Protein AF-A0AAW6BFJ9-F1 (afdb_monomer_lite)

pLDDT: mean 73.15, std 23.12, range [29.61, 97.75]

Secondary structure (DSSP, 8-state):
-HHHHHHHHHHHHHHHHHHHHHHHHHHHHHHHHHHHHHHHTT-------------------------------------------------HHHHHHHHHHHHHHHHHHHHH-HHHHHHHHHHHHHHHHHHHHHHHHTTSS-HHHHHHHHHHHHHHHHHHHHHHHHHHHHHHHHHHTT-

Foldseek 3Di:
DVVVVVVVVVVVVVVVVVVVVVVCVVVVVVVVVVVVVVVVVVPDDDDDDDDDDDDDDDDDDDDDDDDDDDDDDDDDDDPDPPPPPPPVPPPVPVLVVLLVVLVVLLVLVCVQDVPVSVVLVVQLVVLVVVVVVCVVCVVVDDPVVCVVVVVVSSCSSVVSSVVSVVSSVVSVVVVVVVD

Sequence (179 aa):
MNNVFVLKRICVMLQVRKITRHYIVSYGCYFYLLLAAAFLLTGCAQELTPKRVPTSNKIKVSSTAKTLVHSSLPHESGNGDCRFAGTMQPSTDSNSGKLAQCTRELEALKQFNGAKYTRYKAEFDRIARTGSQYLAVANGISEDINDLVRPKYQYALTSLCYRIKNDLSLALINQVDAQ

Structure (mmCIF, N/CA/C/O backbone):
data_AF-A0AAW6BFJ9-F1
#
_entry.id   AF-A0AAW6BFJ9-F1
#
loop_
_atom_site.group_PDB
_atom_site.id
_atom_site.type_symbol
_atom_site.label_atom_id
_atom_site.label_alt_id
_atom_site.label_comp_id
_atom_site.label_asym_id
_atom_site.label_entity_id
_atom_site.label_seq_id
_atom_site.pdbx_PDB_ins_code
_atom_site.Cartn_x
_atom_site.Cartn_y
_atom_site.Cartn_z
_atom_site.occupancy
_atom_site.B_iso_or_equiv
_atom_site.auth_seq_id
_atom_site.auth_comp_id
_atom_site.auth_asym_id
_atom_site.auth_atom_id
_atom_site.pdbx_PDB_model_num
ATOM 1 N N . MET A 1 1 ? -32.995 3.733 29.422 1.00 57.88 1 MET A N 1
ATOM 2 C CA . MET A 1 1 ? -32.042 4.092 28.341 1.00 57.88 1 MET A CA 1
ATOM 3 C C . MET A 1 1 ? -31.673 2.928 27.402 1.00 57.88 1 MET A C 1
ATOM 5 O O . MET A 1 1 ? -31.061 3.178 26.373 1.00 57.88 1 MET A O 1
ATOM 9 N N . ASN A 1 2 ? -32.111 1.685 27.653 1.00 60.03 2 ASN A N 1
ATOM 10 C CA . ASN A 1 2 ? -31.656 0.511 26.882 1.00 60.03 2 ASN A CA 1
ATOM 11 C C . ASN A 1 2 ? -32.377 0.314 25.529 1.00 60.03 2 ASN A C 1
ATOM 13 O O . ASN A 1 2 ? -31.786 -0.195 24.581 1.00 60.03 2 ASN A O 1
ATOM 17 N N . ASN A 1 3 ? -33.621 0.788 25.395 1.00 65.62 3 ASN A N 1
ATOM 18 C CA . ASN A 1 3 ? -34.428 0.585 24.181 1.00 65.62 3 ASN A CA 1
ATOM 19 C C . ASN A 1 3 ? -33.918 1.376 22.962 1.00 65.62 3 ASN A C 1
ATOM 21 O O . ASN A 1 3 ? -34.011 0.905 21.831 1.00 65.62 3 ASN A O 1
ATOM 25 N N . VAL A 1 4 ? -33.310 2.546 23.184 1.00 71.44 4 VAL A N 1
ATOM 26 C CA . VAL A 1 4 ? -32.769 3.396 22.106 1.00 71.44 4 VAL A CA 1
ATOM 27 C C . VAL A 1 4 ? -31.528 2.761 21.468 1.00 71.44 4 VAL A C 1
ATOM 29 O O . VAL A 1 4 ? -31.340 2.830 20.253 1.00 71.44 4 VAL A O 1
ATOM 32 N N . PHE A 1 5 ? -30.702 2.078 22.265 1.00 66.75 5 PHE A N 1
ATOM 33 C CA . PHE A 1 5 ? -29.496 1.407 21.778 1.00 66.75 5 PHE A CA 1
ATOM 34 C C . PHE A 1 5 ? -29.827 0.164 20.937 1.00 66.75 5 PHE A C 1
ATOM 36 O O . PHE A 1 5 ? -29.226 -0.062 19.884 1.00 66.75 5 PHE A O 1
ATOM 43 N N . VAL A 1 6 ? -30.839 -0.600 21.360 1.00 73.06 6 VAL A N 1
ATOM 44 C CA . VAL A 1 6 ? -31.336 -1.777 20.632 1.00 73.06 6 VAL A CA 1
ATOM 45 C C . VAL A 1 6 ? -31.940 -1.368 19.286 1.00 73.06 6 VAL A C 1
ATOM 47 O O . VAL A 1 6 ? -31.601 -1.957 18.258 1.00 73.06 6 VAL A O 1
ATOM 50 N N . LEU A 1 7 ? -32.738 -0.296 19.253 1.00 73.25 7 LEU A N 1
ATOM 51 C CA . LEU A 1 7 ? -33.356 0.201 18.020 1.00 73.25 7 LEU A CA 1
ATOM 52 C C . LEU A 1 7 ? -32.312 0.686 16.999 1.00 73.25 7 LEU A C 1
ATOM 54 O O . LEU A 1 7 ? -32.420 0.405 15.804 1.00 73.25 7 LEU A O 1
ATOM 58 N N . LYS A 1 8 ? -31.246 1.345 17.472 1.00 76.81 8 LYS A N 1
ATOM 59 C CA . LYS A 1 8 ? -30.143 1.807 16.618 1.00 76.81 8 LYS A CA 1
ATOM 60 C C . LYS A 1 8 ? -29.366 0.634 16.011 1.00 76.81 8 LYS A C 1
ATOM 62 O O . LYS A 1 8 ? -29.057 0.668 14.822 1.00 76.81 8 LYS A O 1
ATOM 67 N N . ARG A 1 9 ? -29.119 -0.438 16.777 1.00 77.94 9 ARG A N 1
ATOM 68 C CA . ARG A 1 9 ? -28.470 -1.662 16.265 1.00 77.94 9 ARG A CA 1
ATOM 69 C C . ARG A 1 9 ? -29.321 -2.402 15.231 1.00 77.94 9 ARG A C 1
ATOM 71 O O . ARG A 1 9 ? -28.784 -2.834 14.212 1.00 77.94 9 ARG A O 1
ATOM 78 N N . ILE A 1 10 ? -30.632 -2.502 15.448 1.00 81.44 10 ILE A N 1
ATOM 79 C CA . ILE A 1 10 ? -31.558 -3.130 14.489 1.00 81.44 10 ILE A CA 1
ATOM 80 C C . ILE A 1 10 ? -31.599 -2.334 13.177 1.00 81.44 10 ILE A C 1
ATOM 82 O O . ILE A 1 10 ? -31.529 -2.922 12.097 1.00 81.44 10 ILE A O 1
ATOM 86 N N . CYS A 1 11 ? -31.630 -1.001 13.254 1.00 76.50 11 CYS A N 1
ATOM 87 C CA . CYS A 1 11 ? -31.620 -0.133 12.076 1.00 76.50 11 CYS A CA 1
ATOM 88 C C . CYS A 1 11 ? -30.344 -0.315 11.233 1.00 76.50 11 CYS A C 1
ATOM 90 O O . CYS A 1 11 ? -30.426 -0.489 10.017 1.00 76.50 11 CYS A O 1
ATOM 92 N N . VAL A 1 12 ? -29.170 -0.375 11.871 1.00 82.56 12 VAL A N 1
ATOM 93 C CA . VAL A 1 12 ? -27.892 -0.610 11.175 1.00 82.56 12 VAL A CA 1
ATOM 94 C C . VAL A 1 12 ? -27.878 -1.978 10.483 1.00 82.56 12 VAL A C 1
ATOM 96 O O . VAL A 1 12 ? -27.507 -2.066 9.314 1.00 82.56 12 VAL A O 1
ATOM 99 N N . MET A 1 13 ? -28.355 -3.035 11.145 1.00 72.75 13 MET A N 1
ATOM 100 C CA . MET A 1 13 ? -28.423 -4.381 10.555 1.00 72.75 13 MET A CA 1
ATOM 101 C C . MET A 1 13 ? -29.384 -4.462 9.357 1.00 72.75 13 MET A C 1
ATOM 103 O O . MET A 1 13 ? -29.100 -5.158 8.379 1.00 72.75 13 MET A O 1
ATOM 107 N N . LEU A 1 14 ? -30.502 -3.730 9.395 1.00 72.56 14 LEU A N 1
ATOM 108 C CA . LEU A 1 14 ? -31.449 -3.651 8.279 1.00 72.56 14 LEU A CA 1
ATOM 109 C C . LEU A 1 14 ? -30.870 -2.888 7.081 1.00 72.56 14 LEU A C 1
ATOM 111 O O . LEU A 1 14 ? -31.075 -3.305 5.938 1.00 72.56 14 LEU A O 1
ATOM 115 N N . GLN A 1 15 ? -30.111 -1.817 7.327 1.00 69.94 15 GLN A N 1
ATOM 116 C CA . GLN A 1 15 ? -29.443 -1.066 6.261 1.00 69.94 15 GLN A CA 1
ATOM 117 C C . GLN A 1 15 ? -28.334 -1.886 5.598 1.00 69.94 15 GLN A C 1
ATOM 119 O O . GLN A 1 15 ? -28.267 -1.946 4.370 1.00 69.94 15 GLN A O 1
ATOM 124 N N . VAL A 1 16 ? -27.527 -2.606 6.385 1.00 73.62 16 VAL A N 1
ATOM 125 C CA . VAL A 1 16 ? -26.481 -3.493 5.854 1.00 73.62 16 VAL A CA 1
ATOM 126 C C . VAL A 1 16 ? -27.095 -4.596 4.988 1.00 73.62 16 VAL A C 1
ATOM 128 O O . VAL A 1 16 ? -26.649 -4.793 3.862 1.00 73.62 16 VAL A O 1
ATOM 131 N N . ARG A 1 17 ? -28.185 -5.247 5.426 1.00 71.38 17 ARG A N 1
ATOM 132 C CA . ARG A 1 17 ? -28.865 -6.282 4.619 1.00 71.38 17 ARG A CA 1
ATOM 133 C C . ARG A 1 17 ? -29.418 -5.749 3.294 1.00 71.38 17 ARG A C 1
ATOM 135 O O . ARG A 1 17 ? -29.333 -6.455 2.290 1.00 71.38 17 ARG A O 1
ATOM 142 N N . LYS A 1 18 ? -29.962 -4.524 3.260 1.00 74.44 18 LYS A N 1
ATOM 143 C CA . LYS A 1 18 ? -30.415 -3.895 2.005 1.00 74.44 18 LYS A CA 1
ATOM 144 C C . LYS A 1 18 ? -29.244 -3.622 1.059 1.00 74.44 18 LYS A C 1
ATOM 146 O O . LYS A 1 18 ? -29.318 -3.997 -0.109 1.00 74.44 18 LYS A O 1
ATOM 151 N N . ILE A 1 19 ? -28.154 -3.042 1.562 1.00 74.88 19 ILE A N 1
ATOM 152 C CA . ILE A 1 19 ? -26.971 -2.706 0.755 1.00 74.88 19 ILE A CA 1
ATOM 153 C C . ILE A 1 19 ? -26.308 -3.974 0.203 1.00 74.88 19 ILE A C 1
ATOM 155 O O . ILE A 1 19 ? -26.035 -4.048 -0.993 1.00 74.88 19 ILE A O 1
ATOM 159 N N . THR A 1 20 ? -26.131 -5.010 1.028 1.00 74.31 20 THR A N 1
ATOM 160 C CA . THR A 1 20 ? -25.550 -6.290 0.598 1.00 74.31 20 THR A CA 1
ATOM 161 C C . THR A 1 20 ? -26.392 -6.962 -0.488 1.00 74.31 20 THR A C 1
ATOM 163 O O . THR A 1 20 ? -25.834 -7.494 -1.444 1.00 74.31 20 THR A O 1
ATOM 166 N N . ARG A 1 21 ? -27.730 -6.892 -0.407 1.00 74.44 21 ARG A N 1
ATOM 167 C CA . ARG A 1 21 ? -28.619 -7.467 -1.431 1.00 74.44 21 ARG A CA 1
ATOM 168 C C . ARG A 1 21 ? -28.498 -6.743 -2.777 1.00 74.44 21 ARG A C 1
ATOM 170 O O . ARG A 1 21 ? -28.419 -7.407 -3.805 1.00 74.44 21 ARG A O 1
ATOM 177 N N . HIS A 1 22 ? -28.436 -5.411 -2.779 1.00 76.44 22 HIS A N 1
ATOM 178 C CA . HIS A 1 22 ? -28.244 -4.632 -4.010 1.00 76.44 22 HIS A CA 1
ATOM 179 C C . HIS A 1 22 ? -26.854 -4.834 -4.623 1.00 76.44 22 HIS A C 1
ATOM 181 O O . HIS A 1 22 ? -26.730 -4.955 -5.841 1.00 76.44 22 HIS A O 1
ATOM 187 N N . TYR A 1 23 ? -25.819 -4.921 -3.786 1.00 76.50 23 TYR A N 1
ATOM 188 C CA . TYR A 1 23 ? -24.451 -5.168 -4.233 1.00 76.50 23 TYR A CA 1
ATOM 189 C C . TYR A 1 23 ? -24.331 -6.565 -4.865 1.00 76.50 23 TYR A C 1
ATOM 191 O O . TYR A 1 23 ? -23.857 -6.694 -5.983 1.00 76.50 23 TYR A O 1
ATOM 199 N N . ILE A 1 24 ? -24.872 -7.618 -4.250 1.00 78.19 24 ILE A N 1
ATOM 200 C CA . ILE A 1 24 ? -24.810 -8.976 -4.824 1.00 78.19 24 ILE A CA 1
ATOM 201 C C . ILE A 1 24 ? -25.505 -9.066 -6.193 1.00 78.19 24 ILE A C 1
ATOM 203 O O . ILE A 1 24 ? -24.947 -9.654 -7.116 1.00 78.19 24 ILE A O 1
ATOM 207 N N . VAL A 1 25 ? -26.688 -8.461 -6.356 1.00 79.56 25 VAL A N 1
ATOM 208 C CA . VAL A 1 25 ? -27.422 -8.494 -7.637 1.00 79.56 25 VAL A CA 1
ATOM 209 C C . VAL A 1 25 ? -26.678 -7.719 -8.725 1.00 79.56 25 VAL A C 1
ATOM 211 O O . VAL A 1 25 ? -26.542 -8.210 -9.844 1.00 79.56 25 VAL A O 1
ATOM 214 N N . SER A 1 26 ? -26.155 -6.535 -8.393 1.00 80.38 26 SER A N 1
ATOM 215 C CA . SER A 1 26 ? -25.410 -5.707 -9.344 1.00 80.38 26 SER A CA 1
ATOM 216 C C . SER A 1 26 ? -24.122 -6.403 -9.798 1.00 80.38 26 SER A C 1
ATOM 218 O O . SER A 1 26 ? -23.909 -6.606 -10.992 1.00 80.38 26 SER A O 1
ATOM 220 N N . TYR A 1 27 ? -23.303 -6.875 -8.853 1.00 83.12 27 TYR A N 1
ATOM 221 C CA . TYR A 1 27 ? -22.027 -7.530 -9.155 1.00 83.12 27 TYR A CA 1
ATOM 222 C C . TYR A 1 27 ? -22.211 -8.896 -9.825 1.00 83.12 27 TYR A C 1
ATOM 224 O O . TYR A 1 27 ? -21.415 -9.254 -10.691 1.00 83.12 27 TYR A O 1
ATOM 232 N N . GLY A 1 28 ? -23.279 -9.629 -9.493 1.00 82.25 28 GLY A N 1
ATOM 233 C CA . GLY A 1 28 ? -23.648 -10.862 -10.187 1.00 82.25 28 GLY A CA 1
ATOM 234 C C . GLY A 1 28 ? -23.983 -10.618 -11.659 1.00 82.25 28 GLY A C 1
ATOM 235 O O . GLY A 1 28 ? -23.495 -11.340 -12.523 1.00 82.25 28 GLY A O 1
ATOM 236 N N . CYS A 1 29 ? -24.742 -9.561 -11.964 1.00 83.81 29 CYS A N 1
ATOM 237 C CA . CYS A 1 29 ? -25.082 -9.200 -13.342 1.00 83.81 29 CYS A CA 1
ATOM 238 C C . CYS A 1 29 ? -23.837 -8.797 -14.156 1.00 83.81 29 CYS A C 1
ATOM 240 O O . CYS A 1 29 ? -23.640 -9.285 -15.269 1.00 83.81 29 CYS A O 1
ATOM 242 N N . TYR A 1 30 ? -22.940 -7.987 -13.576 1.00 86.50 30 TYR A N 1
ATOM 243 C CA . TYR A 1 30 ? -21.664 -7.634 -14.213 1.00 86.50 30 TYR A CA 1
ATOM 244 C C . TYR A 1 30 ? -20.761 -8.850 -14.452 1.00 86.50 30 TYR A C 1
ATOM 246 O O . TYR A 1 30 ? -20.139 -8.948 -15.509 1.00 86.50 30 TYR A O 1
ATOM 254 N N . PHE A 1 31 ? -20.703 -9.788 -13.503 1.00 86.69 31 PHE A N 1
ATOM 255 C CA . PHE A 1 31 ? -19.920 -11.016 -13.645 1.00 86.69 31 PHE A CA 1
ATOM 256 C C . PHE A 1 31 ? -20.442 -11.897 -14.788 1.00 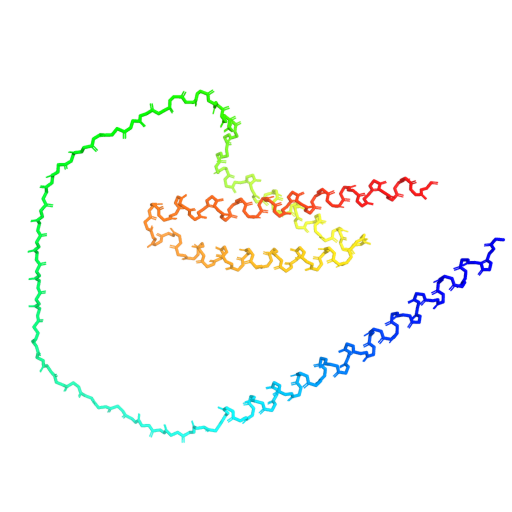86.69 31 PHE A C 1
ATOM 258 O O . PHE A 1 31 ? -19.651 -12.364 -15.605 1.00 86.69 31 PHE A O 1
ATOM 265 N N . TYR A 1 32 ? -21.765 -12.063 -14.903 1.00 84.81 32 TYR A N 1
ATOM 266 C CA . TYR A 1 32 ? -22.383 -12.793 -16.015 1.00 84.81 32 TYR A CA 1
ATOM 267 C C . TYR A 1 32 ? -22.160 -12.112 -17.372 1.00 84.81 32 TYR A C 1
ATOM 269 O O . TYR A 1 32 ? -21.861 -12.799 -18.348 1.00 84.81 32 TYR A O 1
ATOM 277 N N . LEU A 1 33 ? -22.243 -10.779 -17.443 1.00 83.31 33 LEU A N 1
ATOM 278 C CA . LEU A 1 33 ? -21.945 -10.031 -18.671 1.00 83.31 33 LEU A CA 1
ATOM 279 C C . LEU A 1 33 ? -20.475 -10.165 -19.095 1.00 83.31 33 LEU A C 1
ATOM 281 O O . LEU A 1 33 ? -20.199 -10.335 -20.282 1.00 83.31 33 LEU A O 1
ATOM 285 N N . LEU A 1 34 ? -19.535 -10.144 -18.144 1.00 83.12 34 LEU A N 1
ATOM 286 C CA . LEU A 1 34 ? -18.113 -10.376 -18.423 1.00 83.12 34 LEU A CA 1
ATOM 287 C C . LEU A 1 34 ? -17.843 -11.804 -18.911 1.00 83.12 34 LEU A C 1
ATOM 289 O O . LEU A 1 34 ? -17.084 -11.988 -19.861 1.00 83.12 34 LEU A O 1
ATOM 293 N N . LEU A 1 35 ? -18.487 -12.805 -18.305 1.00 83.25 35 LEU A N 1
ATOM 294 C CA . LEU A 1 35 ? -18.406 -14.198 -18.752 1.00 83.25 35 LEU A CA 1
ATOM 295 C C . LEU A 1 35 ? -18.947 -14.364 -20.175 1.00 83.25 35 LEU A C 1
ATOM 297 O O . LEU A 1 35 ? -18.279 -14.964 -21.012 1.00 83.25 35 LEU A O 1
ATOM 301 N N . ALA A 1 36 ? -20.111 -13.785 -20.480 1.00 82.94 36 ALA A N 1
ATOM 302 C CA . ALA A 1 36 ? -20.695 -13.835 -21.819 1.00 82.94 36 ALA A CA 1
ATOM 303 C C . ALA A 1 36 ? -19.792 -13.168 -22.874 1.00 82.94 36 ALA A C 1
ATOM 305 O O . ALA A 1 36 ? -19.591 -13.723 -23.952 1.00 82.94 36 ALA A O 1
ATOM 306 N N . ALA A 1 37 ? -19.187 -12.019 -22.554 1.00 79.88 37 ALA A N 1
ATOM 307 C CA . ALA A 1 37 ? -18.235 -11.351 -23.441 1.00 79.88 37 ALA A CA 1
ATOM 308 C C . ALA A 1 37 ? -16.967 -12.191 -23.688 1.00 79.88 37 ALA A C 1
ATOM 310 O O . ALA A 1 37 ? -16.464 -12.228 -24.810 1.00 79.88 37 ALA A O 1
ATOM 311 N N . ALA A 1 38 ? -16.472 -12.908 -22.674 1.00 77.12 38 ALA A N 1
ATOM 312 C CA . ALA A 1 38 ? -15.316 -13.794 -22.816 1.00 77.12 38 ALA A CA 1
ATOM 313 C C . ALA A 1 38 ? -15.599 -14.997 -23.737 1.00 77.12 38 ALA A C 1
ATOM 315 O O . ALA A 1 38 ? -14.738 -15.373 -24.535 1.00 77.12 38 ALA A O 1
ATOM 316 N N . PHE A 1 39 ? -16.814 -15.558 -23.681 1.00 73.75 39 PHE A N 1
ATOM 317 C CA . PHE A 1 39 ? -17.241 -16.630 -24.590 1.00 73.75 39 PHE A CA 1
ATOM 318 C C . PHE A 1 39 ? -17.398 -16.161 -26.044 1.00 73.75 39 PHE A C 1
ATOM 320 O O . PHE A 1 39 ? -17.151 -16.937 -26.963 1.00 73.75 39 PHE A O 1
ATOM 327 N N . LEU A 1 40 ? -17.746 -14.892 -26.281 1.00 67.50 40 LEU A N 1
ATOM 328 C CA . LEU A 1 40 ? -17.831 -14.336 -27.639 1.00 67.50 40 LEU A CA 1
ATO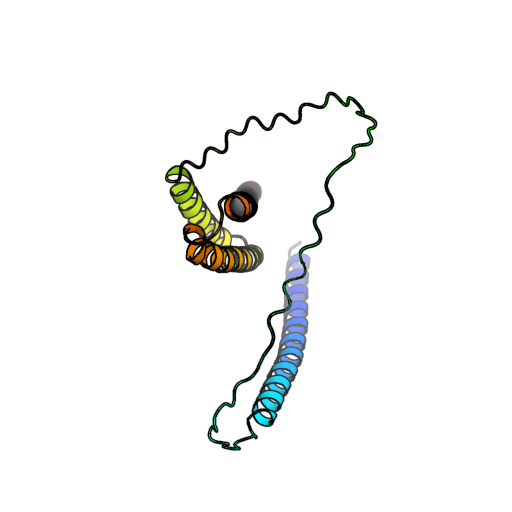M 329 C C . LEU A 1 40 ? -16.453 -14.070 -28.271 1.00 67.50 40 LEU A C 1
ATOM 331 O O . LEU A 1 40 ? -16.334 -14.074 -29.493 1.00 67.50 40 LEU A O 1
ATOM 335 N N . LEU A 1 41 ? -15.405 -13.875 -27.464 1.00 62.41 41 LEU A N 1
ATOM 336 C CA . LEU A 1 41 ? -14.042 -13.607 -27.947 1.00 62.41 41 LEU A CA 1
ATOM 337 C C . LEU A 1 41 ? -13.223 -14.873 -28.252 1.00 62.41 41 LEU A C 1
ATOM 339 O O . LEU A 1 41 ? -12.131 -14.767 -28.802 1.00 62.41 41 LEU A O 1
ATOM 343 N N . THR A 1 42 ? -13.725 -16.070 -27.930 1.00 60.59 42 THR A N 1
ATOM 344 C CA . THR A 1 42 ? -13.012 -17.342 -28.171 1.00 60.59 42 THR A CA 1
ATOM 345 C C . THR A 1 42 ? -13.263 -17.953 -29.558 1.00 60.59 42 THR A C 1
ATOM 347 O O . THR A 1 42 ? -12.785 -19.048 -29.844 1.00 60.59 42 THR A O 1
ATOM 350 N N . GLY A 1 43 ? -13.954 -17.245 -30.456 1.00 58.22 43 GLY A N 1
ATOM 351 C CA . GLY A 1 43 ? -14.212 -17.686 -31.828 1.00 58.22 43 GLY A CA 1
ATOM 352 C C . GLY A 1 43 ? -13.413 -16.921 -32.883 1.00 58.22 43 GLY A C 1
ATOM 353 O O . GLY A 1 43 ? -13.973 -16.037 -33.513 1.00 58.22 43 GLY A O 1
ATOM 354 N N . CYS A 1 44 ? -12.144 -17.291 -33.097 1.00 48.47 44 CYS A N 1
ATOM 355 C CA . CYS A 1 44 ? -11.397 -17.114 -34.354 1.00 48.47 44 CYS A CA 1
ATOM 356 C C . CYS A 1 44 ? -10.197 -18.082 -34.362 1.00 48.47 44 CYS A C 1
ATOM 358 O O . CYS A 1 44 ? -9.099 -17.735 -33.933 1.00 48.47 44 CYS A O 1
ATOM 360 N N . ALA A 1 45 ? -10.409 -19.308 -34.844 1.00 50.28 45 ALA A N 1
ATOM 361 C CA . ALA A 1 45 ? -9.333 -20.172 -35.315 1.00 50.28 45 ALA A CA 1
ATOM 362 C C . ALA A 1 45 ? -9.193 -19.951 -36.827 1.00 50.28 45 ALA A C 1
ATOM 364 O O . ALA A 1 45 ? -10.033 -20.410 -37.599 1.00 50.28 45 ALA A O 1
ATOM 365 N N . GLN A 1 46 ? -8.156 -19.230 -37.255 1.00 55.28 46 GLN A N 1
ATOM 366 C CA . GLN A 1 46 ? -7.699 -19.288 -38.641 1.00 55.28 46 GLN A CA 1
ATOM 367 C C . GLN A 1 46 ? -6.174 -19.232 -38.693 1.00 55.28 46 GLN A C 1
ATOM 369 O O . GLN A 1 46 ? -5.526 -18.251 -38.336 1.00 55.28 46 GLN A O 1
ATOM 374 N N . GLU A 1 47 ? -5.643 -20.379 -39.087 1.00 46.97 47 GLU A N 1
ATOM 375 C CA . GLU A 1 47 ? -4.250 -20.737 -39.266 1.00 46.97 47 GLU A CA 1
ATOM 376 C C . GLU A 1 47 ? -3.733 -20.153 -40.585 1.00 46.97 47 GLU A C 1
ATOM 378 O O . GLU A 1 47 ? -4.263 -20.469 -41.648 1.00 46.97 47 GLU A O 1
ATOM 383 N N . LEU A 1 48 ? -2.701 -19.305 -40.534 1.00 46.94 48 LEU A N 1
ATOM 384 C CA . LEU A 1 48 ? -1.953 -18.860 -41.714 1.00 46.94 48 LEU A CA 1
ATOM 385 C C . LEU A 1 48 ? -0.4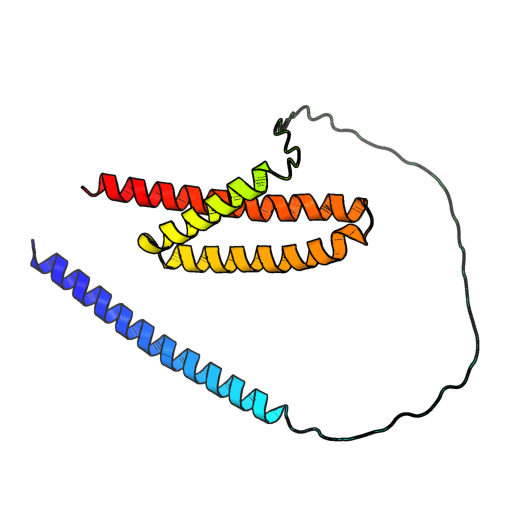49 -18.881 -41.404 1.00 46.94 48 LEU A C 1
ATOM 387 O O . LEU A 1 48 ? 0.090 -18.066 -40.659 1.00 46.94 48 LEU A O 1
ATOM 391 N N . THR A 1 49 ? 0.201 -19.882 -41.990 1.00 43.66 49 THR A N 1
ATOM 392 C CA . THR A 1 49 ? 1.638 -20.188 -41.996 1.00 43.66 49 THR A CA 1
ATOM 393 C C . THR A 1 49 ? 2.512 -19.117 -42.689 1.00 43.66 49 THR A C 1
ATOM 395 O O . THR A 1 49 ? 1.998 -18.311 -43.467 1.00 43.66 49 THR A O 1
ATOM 398 N N . PRO A 1 50 ? 3.847 -19.121 -42.475 1.00 47.62 50 PRO A N 1
ATOM 399 C CA . PRO A 1 50 ? 4.753 -18.006 -42.771 1.00 47.62 50 PRO A CA 1
ATOM 400 C C . PRO A 1 50 ? 5.346 -18.042 -44.193 1.00 47.62 50 PRO A C 1
ATOM 402 O O . PRO A 1 50 ? 5.656 -19.113 -44.717 1.00 47.62 50 PRO A O 1
ATOM 405 N N . LYS A 1 51 ? 5.619 -16.873 -44.805 1.00 34.47 51 LYS A N 1
ATOM 406 C CA . LYS A 1 51 ? 6.432 -16.793 -46.037 1.00 34.47 51 LYS A CA 1
ATOM 407 C C . LYS A 1 51 ? 7.245 -15.489 -46.185 1.00 34.47 51 LYS A C 1
ATOM 409 O O . LYS A 1 51 ? 6.712 -14.441 -46.508 1.00 34.47 51 LYS A O 1
ATOM 414 N N . ARG A 1 52 ? 8.556 -15.650 -45.963 1.00 35.41 52 ARG A N 1
ATOM 415 C CA . ARG A 1 52 ? 9.748 -15.160 -46.698 1.00 35.41 52 ARG A CA 1
ATOM 416 C C . ARG A 1 52 ? 9.836 -13.689 -47.197 1.00 35.41 52 ARG A C 1
ATOM 418 O O . ARG A 1 52 ? 9.055 -13.229 -48.017 1.00 35.41 52 ARG A O 1
ATOM 425 N N . VAL A 1 53 ? 10.943 -13.067 -46.769 1.00 41.34 53 VAL A N 1
ATOM 426 C CA . VAL A 1 53 ? 11.652 -11.837 -47.208 1.00 41.34 53 VAL A CA 1
ATOM 427 C C . VAL A 1 53 ? 11.745 -11.669 -48.742 1.00 41.34 53 VAL A C 1
ATOM 429 O O . VAL A 1 53 ? 11.901 -12.669 -49.447 1.00 41.34 53 VAL A O 1
ATOM 432 N N . PRO A 1 54 ? 11.745 -10.417 -49.253 1.00 44.91 54 PRO A N 1
ATOM 433 C CA . PRO A 1 54 ? 12.934 -9.917 -49.956 1.00 44.91 54 PRO A CA 1
ATOM 434 C C . PRO A 1 54 ? 13.372 -8.487 -49.562 1.00 44.91 54 PRO A C 1
ATOM 436 O O . PRO A 1 54 ? 12.579 -7.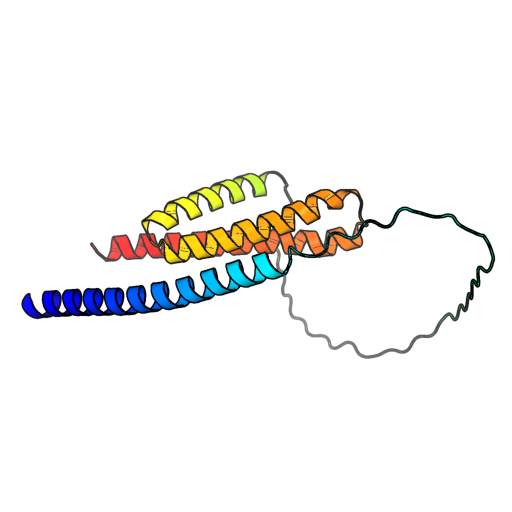592 -49.288 1.00 44.91 54 PRO A O 1
ATOM 439 N N . THR A 1 55 ? 14.693 -8.336 -49.574 1.00 36.12 55 THR A N 1
ATOM 440 C CA . THR A 1 55 ? 15.586 -7.169 -49.537 1.00 36.12 55 THR A CA 1
ATOM 441 C C . THR A 1 55 ? 15.100 -5.930 -50.305 1.00 36.12 55 THR A C 1
ATOM 443 O O . THR A 1 55 ? 14.640 -6.077 -51.432 1.00 36.12 55 THR A O 1
ATOM 446 N N . SER A 1 56 ? 15.327 -4.716 -49.767 1.00 37.75 56 SER A N 1
ATOM 447 C CA . SER A 1 56 ? 16.082 -3.623 -50.434 1.00 37.75 56 SER A CA 1
ATOM 448 C C . SER A 1 56 ? 15.831 -2.225 -49.825 1.00 37.75 56 SER A C 1
ATOM 450 O O . SER A 1 56 ? 14.728 -1.695 -49.864 1.00 37.75 56 SER A O 1
ATOM 452 N N . ASN A 1 57 ? 16.927 -1.632 -49.337 1.00 41.38 57 ASN A N 1
ATOM 453 C CA . ASN A 1 57 ? 17.341 -0.224 -49.450 1.00 41.38 57 ASN A CA 1
ATOM 454 C C . ASN A 1 57 ?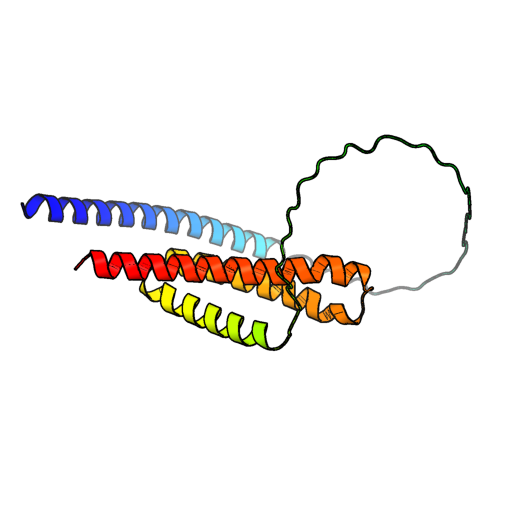 16.436 0.916 -48.933 1.00 41.38 57 ASN A C 1
ATOM 456 O O . ASN A 1 57 ? 15.540 1.382 -49.623 1.00 41.38 57 ASN A O 1
ATOM 460 N N . LYS A 1 58 ? 16.846 1.574 -47.841 1.00 37.59 58 LYS A N 1
ATOM 461 C CA . LYS A 1 58 ? 17.750 2.750 -47.858 1.00 37.59 58 LYS A CA 1
ATOM 462 C C . LYS A 1 58 ? 17.824 3.356 -46.455 1.00 37.59 58 LYS A C 1
ATOM 464 O O . LYS A 1 58 ? 16.853 3.891 -45.931 1.00 37.59 58 LYS A O 1
ATOM 469 N N . ILE A 1 59 ? 19.029 3.349 -45.902 1.00 42.81 59 ILE A N 1
ATOM 470 C CA . ILE A 1 59 ? 19.433 4.217 -44.801 1.00 42.81 59 ILE A CA 1
ATOM 471 C C . ILE A 1 59 ? 19.384 5.661 -45.321 1.00 42.81 59 ILE A C 1
ATOM 473 O O . ILE A 1 59 ? 20.045 5.984 -46.310 1.00 42.81 59 ILE A O 1
ATOM 477 N N . LYS A 1 60 ? 18.622 6.535 -44.659 1.00 30.53 60 LYS A N 1
ATOM 478 C CA . LYS A 1 60 ? 18.781 7.988 -44.779 1.00 30.53 60 LYS A CA 1
ATOM 479 C C . LYS A 1 60 ? 19.095 8.550 -43.397 1.00 30.53 60 LYS A C 1
ATOM 481 O O . LYS A 1 60 ? 18.210 8.935 -42.644 1.00 30.53 60 LYS A O 1
ATOM 486 N N . VAL A 1 61 ? 20.386 8.555 -43.078 1.00 36.38 61 VAL A N 1
ATOM 487 C CA . VAL A 1 61 ? 20.957 9.424 -42.049 1.00 36.38 61 VAL A CA 1
ATOM 488 C C . VAL A 1 61 ? 20.806 10.855 -42.559 1.00 36.38 61 VAL A C 1
ATOM 490 O O . VAL A 1 61 ? 21.319 11.187 -43.624 1.00 36.38 61 VAL A O 1
ATOM 493 N N . SER A 1 62 ? 20.090 11.692 -41.813 1.00 39.66 62 SER A N 1
ATOM 494 C CA . SER A 1 62 ? 20.150 13.144 -41.963 1.00 39.66 62 SER A CA 1
ATOM 495 C C . SER A 1 62 ? 20.612 13.720 -40.637 1.00 39.66 62 SER A C 1
ATOM 497 O O . SER A 1 62 ? 19.826 13.962 -39.726 1.00 39.66 62 SER A O 1
ATOM 499 N N . SER A 1 63 ? 21.927 13.880 -40.550 1.00 37.47 63 SER A N 1
ATOM 500 C CA . SER A 1 63 ? 22.580 14.789 -39.623 1.00 37.47 63 SER A CA 1
ATOM 501 C C . SER A 1 63 ? 22.201 16.215 -40.011 1.00 37.47 63 SER A C 1
ATOM 503 O O . SER A 1 63 ? 22.457 16.630 -41.140 1.00 37.47 63 SER A O 1
ATOM 505 N N . THR A 1 64 ? 21.618 16.960 -39.077 1.00 35.25 64 THR A N 1
ATOM 506 C CA . THR A 1 64 ? 21.650 18.422 -39.120 1.00 35.25 64 THR A CA 1
ATOM 507 C C . THR A 1 64 ? 22.021 18.906 -37.729 1.00 35.25 64 THR A C 1
ATOM 509 O O . THR A 1 64 ? 21.173 19.122 -36.869 1.00 35.25 64 THR A O 1
ATOM 512 N N . ALA A 1 65 ? 23.325 19.041 -37.510 1.00 41.41 65 ALA A N 1
ATOM 513 C CA . ALA A 1 65 ? 23.864 19.838 -36.427 1.00 41.41 65 ALA A CA 1
ATOM 514 C C . ALA A 1 65 ? 23.496 21.314 -36.648 1.00 41.41 65 ALA A C 1
ATOM 516 O O . ALA A 1 65 ? 23.753 21.859 -37.723 1.00 41.41 65 ALA A O 1
ATOM 517 N N . LYS A 1 66 ? 22.954 21.972 -35.620 1.00 36.81 66 LYS A N 1
ATOM 518 C CA . LYS A 1 66 ? 23.137 23.410 -35.397 1.00 36.81 66 LYS A CA 1
ATOM 519 C C . LYS A 1 66 ? 23.356 23.653 -33.909 1.00 36.81 66 LYS A C 1
ATOM 521 O O . LYS A 1 66 ? 22.531 23.301 -33.073 1.00 36.81 66 LYS A O 1
ATOM 526 N N . THR A 1 67 ? 24.514 24.233 -33.635 1.00 31.50 67 THR A N 1
ATOM 527 C CA . THR A 1 67 ? 25.056 24.596 -32.331 1.00 31.50 67 THR A CA 1
ATOM 528 C C . THR A 1 67 ? 24.824 26.090 -32.069 1.00 31.50 67 THR A C 1
ATOM 530 O O . THR A 1 67 ? 24.981 26.890 -32.986 1.00 31.50 67 THR A O 1
ATOM 533 N N . LEU A 1 68 ? 24.559 26.403 -30.791 1.00 41.12 68 LEU A N 1
ATOM 534 C CA . LEU A 1 68 ? 24.735 27.671 -30.050 1.00 41.12 68 LEU A CA 1
ATOM 535 C C . LEU A 1 68 ? 23.837 28.890 -30.355 1.00 41.12 68 LEU A C 1
ATOM 537 O O . LEU A 1 68 ? 23.787 29.388 -31.471 1.00 41.12 68 LEU A O 1
ATOM 541 N N . VAL A 1 69 ? 23.198 29.412 -29.292 1.00 31.39 69 VAL A N 1
ATOM 542 C CA . VAL A 1 69 ? 23.484 30.684 -28.560 1.00 31.39 69 VAL A CA 1
ATOM 543 C C . VAL A 1 69 ? 22.231 31.001 -27.703 1.00 31.39 69 VAL A C 1
ATOM 545 O O . VAL A 1 69 ? 21.137 31.140 -28.230 1.00 31.39 69 VAL A O 1
ATOM 548 N N . HIS A 1 70 ? 22.277 30.811 -26.379 1.00 34.56 70 HIS A N 1
ATOM 549 C CA . HIS A 1 70 ? 22.481 31.840 -25.336 1.00 34.56 70 HIS A CA 1
ATOM 550 C C . HIS A 1 70 ? 21.479 33.012 -25.371 1.00 34.56 70 HIS A C 1
ATOM 552 O O . HIS A 1 70 ? 21.571 33.865 -26.245 1.00 34.56 70 HIS A O 1
ATOM 558 N N . SER A 1 71 ? 20.591 33.104 -24.371 1.00 31.72 71 SER A N 1
ATOM 559 C CA . SER A 1 71 ? 19.990 34.362 -23.886 1.00 31.72 71 SER A CA 1
ATOM 560 C C . SER A 1 71 ? 19.357 34.158 -22.499 1.00 31.72 71 SER A C 1
ATOM 562 O O . SER A 1 71 ? 18.561 33.249 -22.284 1.00 31.72 71 SER A O 1
ATOM 564 N N . SER A 1 72 ? 19.798 35.002 -21.575 1.00 37.12 72 SER A N 1
ATOM 565 C CA . SER A 1 72 ? 19.513 35.168 -20.144 1.00 37.12 72 SER A CA 1
ATOM 566 C C . SER A 1 72 ? 18.169 35.887 -19.884 1.00 37.12 72 SER A C 1
ATOM 568 O O . SER A 1 72 ? 17.707 36.621 -20.750 1.00 37.12 72 SER A O 1
ATOM 570 N N . LEU A 1 73 ? 17.420 35.618 -18.797 1.00 34.72 73 LEU A N 1
ATOM 571 C CA . LEU A 1 73 ? 17.326 36.316 -17.479 1.00 34.72 73 LEU A CA 1
ATOM 572 C C . LEU A 1 73 ? 15.911 36.010 -16.883 1.00 34.72 73 LEU A C 1
ATOM 574 O O . LEU A 1 73 ? 15.055 35.580 -17.657 1.00 34.72 73 LEU A O 1
ATOM 578 N N . PRO A 1 74 ? 15.562 36.330 -15.612 1.00 41.34 74 PRO A N 1
ATOM 579 C CA . PRO A 1 74 ? 16.377 36.648 -14.444 1.00 41.34 74 PRO A CA 1
ATOM 580 C C . PRO A 1 74 ? 16.159 35.686 -13.255 1.00 41.34 74 PRO A C 1
ATOM 582 O O . PRO A 1 74 ? 15.157 34.992 -13.107 1.00 41.34 74 PRO A O 1
ATOM 585 N N . HIS A 1 75 ? 17.161 35.722 -12.387 1.00 32.75 75 HIS A N 1
ATOM 586 C CA . HIS A 1 75 ? 17.290 35.084 -11.088 1.00 32.75 75 HIS A CA 1
ATOM 587 C C . HIS A 1 75 ? 16.474 35.870 -10.045 1.00 32.75 75 HIS A C 1
ATOM 589 O O . HIS A 1 75 ? 16.860 36.987 -9.699 1.00 32.75 75 HIS A O 1
ATOM 595 N N . GLU A 1 76 ? 15.371 35.312 -9.537 1.00 29.61 76 GLU A N 1
ATOM 596 C CA . GLU A 1 76 ? 14.723 35.836 -8.330 1.00 29.61 76 GLU A CA 1
ATOM 597 C C . GLU A 1 76 ? 15.232 35.062 -7.109 1.00 29.61 76 GLU A C 1
ATOM 599 O O . GLU A 1 76 ? 15.018 33.861 -6.939 1.00 29.61 76 GLU A O 1
ATOM 604 N N . SER A 1 77 ? 15.992 35.787 -6.294 1.00 42.44 77 SER A N 1
ATOM 605 C CA . SER A 1 77 ? 16.567 35.359 -5.030 1.00 42.44 77 SER A CA 1
ATOM 606 C C . SER A 1 77 ? 15.474 35.269 -3.964 1.00 42.44 77 SER A C 1
ATOM 608 O O . SER A 1 77 ? 15.203 36.240 -3.263 1.00 42.44 77 SER A O 1
ATOM 610 N N . GLY A 1 78 ? 14.883 34.087 -3.811 1.00 34.91 78 GLY A N 1
ATOM 611 C CA . GLY A 1 78 ? 14.096 33.709 -2.640 1.00 34.91 78 GLY A CA 1
ATOM 612 C C . GLY A 1 78 ? 14.926 32.821 -1.718 1.00 34.91 78 GLY A C 1
ATOM 613 O O . GLY A 1 78 ? 15.000 31.613 -1.922 1.00 34.91 78 GLY A O 1
ATOM 614 N N . ASN A 1 79 ? 15.560 33.419 -0.709 1.00 44.75 79 ASN A N 1
ATOM 615 C CA . ASN A 1 79 ? 16.249 32.711 0.368 1.00 44.75 79 ASN A CA 1
ATOM 616 C C . ASN A 1 79 ? 15.213 31.960 1.226 1.00 44.75 79 ASN A C 1
ATOM 618 O O . ASN A 1 79 ? 14.682 32.496 2.195 1.00 44.75 79 ASN A O 1
ATOM 622 N N . GLY A 1 80 ? 14.885 30.737 0.818 1.00 37.53 80 GLY A N 1
ATOM 623 C CA . GLY A 1 80 ? 14.000 29.818 1.521 1.00 37.53 80 GLY A CA 1
ATOM 624 C C . GLY A 1 80 ? 14.658 28.451 1.596 1.00 37.53 80 GLY A C 1
ATOM 625 O O . GLY A 1 80 ? 14.364 27.570 0.791 1.00 37.53 80 GLY A O 1
ATOM 626 N N . ASP A 1 81 ? 15.562 28.286 2.559 1.00 30.34 81 ASP A N 1
ATOM 627 C CA . ASP A 1 81 ? 16.165 27.005 2.911 1.00 30.34 81 ASP A CA 1
ATOM 628 C C . ASP A 1 81 ? 15.076 26.014 3.353 1.00 30.34 81 ASP A C 1
ATOM 630 O O . ASP A 1 81 ? 14.793 25.843 4.537 1.00 30.34 81 ASP A O 1
ATOM 634 N N . CYS A 1 82 ? 14.502 25.267 2.413 1.00 43.03 82 CYS A N 1
ATOM 635 C CA . CYS A 1 82 ? 13.938 23.958 2.721 1.00 43.03 82 CYS A CA 1
ATOM 636 C C . CYS A 1 82 ? 15.100 22.963 2.830 1.00 43.03 82 CYS A C 1
ATOM 638 O O . CYS A 1 82 ? 15.227 22.043 2.021 1.00 43.03 82 CYS A O 1
ATOM 640 N N . ARG A 1 83 ? 15.983 23.152 3.821 1.00 34.16 83 ARG A N 1
ATOM 641 C CA . ARG A 1 83 ? 16.955 22.129 4.215 1.00 34.16 83 ARG A CA 1
ATOM 642 C C . ARG A 1 83 ? 16.180 20.954 4.804 1.00 34.16 83 ARG A C 1
ATOM 644 O O . ARG A 1 83 ? 16.036 20.822 6.015 1.00 34.16 83 ARG A O 1
ATOM 651 N N . PHE A 1 84 ? 15.727 20.050 3.941 1.00 39.56 84 PHE A N 1
ATOM 652 C CA . PHE A 1 84 ? 15.587 18.652 4.319 1.00 39.56 84 PHE A CA 1
ATOM 653 C C . PHE A 1 84 ? 17.004 18.114 4.551 1.00 39.56 84 PHE A C 1
ATOM 655 O O . PHE A 1 84 ? 17.586 17.431 3.715 1.00 39.56 84 PHE A O 1
ATOM 662 N N . ALA A 1 85 ? 17.568 18.419 5.721 1.00 35.78 85 ALA A N 1
ATOM 663 C CA . ALA A 1 85 ? 18.662 17.659 6.312 1.00 35.78 85 ALA A CA 1
ATOM 664 C C . ALA A 1 85 ? 18.109 16.312 6.810 1.00 35.78 85 ALA A C 1
ATOM 666 O O . ALA A 1 85 ? 18.170 15.966 7.983 1.00 35.78 85 ALA A O 1
ATOM 667 N N . GLY A 1 86 ? 17.494 15.565 5.899 1.00 37.81 86 GLY A N 1
ATOM 668 C CA . GLY A 1 86 ? 17.350 14.135 6.012 1.00 37.81 86 GLY A CA 1
ATOM 669 C C . GLY A 1 86 ? 18.365 13.572 5.048 1.00 37.81 86 GLY A C 1
ATOM 670 O O . GLY A 1 86 ? 18.062 13.432 3.866 1.00 37.81 86 GLY A O 1
ATOM 671 N N . THR A 1 87 ? 19.568 13.272 5.530 1.00 33.72 87 THR A N 1
ATOM 672 C CA . THR A 1 87 ? 20.477 12.370 4.830 1.00 33.72 87 THR A CA 1
ATOM 673 C C . THR A 1 87 ? 19.757 11.028 4.737 1.00 33.72 87 THR A C 1
ATOM 675 O O . THR A 1 87 ? 19.938 10.140 5.567 1.00 33.72 87 THR A O 1
ATOM 678 N N . MET A 1 88 ? 18.886 10.873 3.741 1.00 46.72 88 MET A N 1
ATOM 679 C CA . MET A 1 88 ? 18.371 9.585 3.306 1.00 46.72 88 MET A CA 1
ATOM 680 C C . MET A 1 88 ? 19.499 8.935 2.508 1.00 46.72 88 MET A C 1
ATOM 682 O O . MET A 1 88 ? 19.387 8.683 1.314 1.00 46.72 88 MET A O 1
ATOM 686 N N . GLN A 1 89 ? 20.633 8.715 3.179 1.00 34.75 89 GLN A N 1
ATOM 687 C CA . GLN A 1 89 ? 21.627 7.778 2.702 1.00 34.75 89 GLN A CA 1
ATOM 688 C C . GLN A 1 89 ? 20.888 6.447 2.550 1.00 34.75 89 GLN A C 1
ATOM 690 O O . GLN A 1 89 ? 20.273 5.982 3.522 1.00 34.75 89 GLN A O 1
ATOM 695 N N . PRO A 1 90 ? 20.904 5.829 1.360 1.00 44.41 90 PRO A N 1
ATOM 696 C CA . PRO A 1 90 ? 20.347 4.509 1.165 1.00 44.41 90 PRO A CA 1
ATOM 697 C C . PRO A 1 90 ? 21.293 3.516 1.842 1.00 44.41 90 PRO A C 1
ATOM 699 O O . PRO A 1 90 ? 22.078 2.833 1.200 1.00 44.41 90 PRO A O 1
ATOM 702 N N . SER A 1 91 ? 21.230 3.445 3.171 1.00 41.75 91 SER A N 1
ATOM 703 C CA . SER A 1 91 ? 21.709 2.282 3.901 1.00 41.75 91 SER A CA 1
ATOM 704 C C . SER A 1 91 ? 20.722 1.166 3.578 1.00 41.75 91 SER A C 1
ATOM 706 O O . SER A 1 91 ? 19.581 1.127 4.049 1.00 41.75 91 SER A O 1
ATOM 708 N N . THR A 1 92 ? 21.132 0.306 2.657 1.00 51.38 92 THR A N 1
ATOM 709 C CA . THR A 1 92 ? 20.357 -0.824 2.139 1.00 51.38 92 THR A CA 1
ATOM 710 C C . THR A 1 92 ? 19.941 -1.809 3.236 1.00 51.38 92 THR A C 1
ATOM 712 O O . THR A 1 92 ? 18.954 -2.518 3.061 1.00 51.38 92 THR A O 1
ATOM 715 N N . ASP A 1 93 ? 20.575 -1.755 4.410 1.00 51.38 93 ASP A N 1
ATOM 716 C CA . ASP A 1 93 ? 20.296 -2.668 5.524 1.00 51.38 93 ASP A CA 1
ATOM 717 C C . ASP A 1 93 ? 19.211 -2.161 6.487 1.00 51.38 93 ASP A C 1
ATOM 719 O O . ASP A 1 93 ? 18.386 -2.936 6.976 1.00 51.38 93 ASP A O 1
ATOM 723 N N . SER A 1 94 ? 19.128 -0.848 6.722 1.00 59.25 94 SER A N 1
ATOM 724 C CA . SER A 1 94 ? 18.155 -0.290 7.674 1.00 59.25 94 SER A CA 1
ATOM 725 C C . SER A 1 94 ? 16.732 -0.210 7.096 1.00 59.25 94 SER A C 1
ATOM 727 O O . SER A 1 94 ? 15.746 -0.233 7.838 1.00 59.25 94 SER A O 1
ATOM 729 N N . ASN A 1 95 ? 16.604 -0.184 5.766 1.00 63.50 95 ASN A N 1
ATOM 730 C CA . ASN A 1 95 ? 15.313 -0.155 5.076 1.00 63.50 95 ASN A CA 1
ATOM 731 C C . ASN A 1 95 ? 14.594 -1.515 5.096 1.00 63.50 95 ASN A C 1
ATOM 733 O O . ASN A 1 95 ? 13.375 -1.549 5.267 1.00 63.50 95 ASN A O 1
ATOM 737 N N . SER A 1 96 ? 15.329 -2.630 5.013 1.00 69.00 96 SER A N 1
ATOM 738 C CA . SER A 1 96 ? 14.747 -3.980 5.102 1.00 69.00 96 SER A CA 1
ATOM 739 C C . SER A 1 96 ? 14.117 -4.250 6.472 1.00 69.00 96 SER A C 1
ATOM 741 O O . SER A 1 96 ? 12.999 -4.763 6.551 1.00 69.00 96 SER A O 1
ATOM 743 N N . GLY A 1 97 ? 14.773 -3.824 7.558 1.00 82.31 97 GLY A N 1
ATOM 744 C CA . GLY A 1 97 ? 14.222 -3.941 8.914 1.00 82.31 97 GLY A CA 1
ATOM 745 C C . GLY A 1 97 ? 12.942 -3.119 9.112 1.00 82.31 97 GLY A C 1
ATOM 746 O O . GLY A 1 97 ? 11.951 -3.624 9.648 1.00 82.31 97 GLY A O 1
ATOM 747 N N . LYS A 1 98 ? 12.927 -1.877 8.611 1.00 85.44 98 LYS A N 1
ATOM 748 C CA . LYS A 1 98 ? 11.757 -0.983 8.671 1.00 85.44 98 LYS A CA 1
ATOM 749 C C . LYS A 1 98 ? 10.574 -1.518 7.864 1.00 85.44 98 LYS A C 1
ATOM 751 O O . LYS A 1 98 ? 9.434 -1.435 8.316 1.00 85.44 98 LYS A O 1
ATOM 756 N N . LEU A 1 99 ? 10.831 -2.111 6.700 1.00 89.12 99 LEU A N 1
ATOM 757 C CA . LEU A 1 99 ? 9.789 -2.714 5.873 1.00 89.12 99 LEU A CA 1
ATOM 758 C C . LEU A 1 99 ? 9.174 -3.961 6.525 1.00 89.12 99 LEU A C 1
ATOM 760 O O . LEU A 1 99 ? 7.953 -4.136 6.514 1.00 89.12 99 LEU A O 1
ATOM 764 N N . ALA A 1 100 ? 10.002 -4.811 7.136 1.00 91.94 100 ALA A N 1
ATOM 765 C CA . ALA A 1 100 ? 9.521 -5.975 7.873 1.00 91.94 100 ALA A CA 1
ATOM 766 C C . ALA A 1 100 ? 8.636 -5.560 9.060 1.00 91.94 100 ALA A C 1
ATOM 768 O O . ALA A 1 100 ? 7.588 -6.160 9.293 1.00 91.94 100 ALA A O 1
ATOM 769 N N . GLN A 1 101 ? 9.019 -4.502 9.782 1.00 94.06 101 GLN A N 1
ATOM 770 C CA . GLN A 1 101 ? 8.194 -3.926 10.843 1.00 94.06 101 GLN A CA 1
ATOM 771 C C . GLN A 1 101 ? 6.865 -3.386 10.308 1.00 94.06 101 GLN A C 1
ATOM 773 O O . GLN A 1 101 ? 5.816 -3.758 10.821 1.00 94.06 101 GLN A O 1
ATOM 778 N N . CYS A 1 102 ? 6.899 -2.594 9.242 1.00 95.12 102 CYS A N 1
ATOM 779 C CA . CYS A 1 102 ? 5.707 -2.072 8.575 1.00 95.12 102 CYS A CA 1
ATOM 780 C C . CYS A 1 102 ? 4.727 -3.178 8.153 1.00 95.12 102 CYS A C 1
ATOM 782 O O . CYS A 1 102 ? 3.515 -3.043 8.307 1.00 95.12 102 CYS A O 1
ATOM 784 N N . THR A 1 103 ? 5.243 -4.316 7.684 1.00 94.75 103 THR A N 1
ATOM 785 C CA . THR A 1 103 ? 4.411 -5.474 7.328 1.00 94.75 103 THR A CA 1
ATOM 786 C C . THR A 1 103 ? 3.738 -6.084 8.562 1.00 94.75 103 THR A C 1
ATOM 788 O O . THR A 1 103 ? 2.558 -6.428 8.511 1.00 94.75 103 THR A O 1
ATOM 791 N N . ARG A 1 104 ? 4.447 -6.174 9.696 1.00 96.50 104 ARG A N 1
ATOM 792 C CA . ARG A 1 104 ? 3.856 -6.617 10.972 1.00 96.50 104 ARG A CA 1
ATOM 793 C C . ARG A 1 104 ? 2.799 -5.639 11.483 1.00 96.50 104 ARG A C 1
ATOM 795 O O . ARG A 1 104 ? 1.746 -6.073 11.934 1.00 96.50 104 ARG A O 1
ATOM 802 N N . GLU A 1 105 ? 3.056 -4.337 11.381 1.00 96.12 105 GLU A N 1
ATOM 803 C CA . GLU A 1 105 ? 2.100 -3.284 11.750 1.00 96.12 105 GLU A CA 1
ATOM 804 C C . GLU A 1 105 ? 0.836 -3.345 10.879 1.00 96.12 105 GLU A C 1
ATOM 806 O O . GLU A 1 105 ? -0.277 -3.219 11.389 1.00 96.12 105 GLU A O 1
ATOM 811 N N . LEU A 1 106 ? 0.977 -3.626 9.580 1.00 96.94 106 LEU A N 1
ATOM 812 C CA . LEU A 1 106 ? -0.162 -3.837 8.689 1.00 96.94 106 LEU A CA 1
ATOM 813 C C . LEU A 1 106 ? -1.012 -5.035 9.130 1.00 96.94 106 LEU A C 1
ATOM 815 O O . LEU A 1 106 ? -2.234 -4.925 9.203 1.00 96.94 106 LEU A O 1
ATOM 819 N N . GLU A 1 107 ? -0.389 -6.169 9.450 1.00 96.62 107 GLU A N 1
ATOM 820 C CA . GLU A 1 107 ? -1.120 -7.347 9.932 1.00 96.62 107 GLU A CA 1
ATOM 821 C C . GLU A 1 107 ? -1.759 -7.115 11.310 1.00 96.62 107 GLU A C 1
ATOM 823 O O . GLU A 1 107 ? -2.866 -7.592 11.555 1.00 96.62 107 GLU A O 1
ATOM 828 N N . ALA A 1 108 ? -1.141 -6.317 12.185 1.00 96.19 108 ALA A N 1
ATOM 829 C CA . ALA A 1 108 ? -1.765 -5.894 13.438 1.00 96.19 108 ALA A CA 1
ATOM 830 C C . ALA A 1 108 ? -3.010 -5.025 13.184 1.00 96.19 108 ALA A C 1
ATOM 832 O O . ALA A 1 108 ? -4.061 -5.259 13.782 1.00 96.19 108 ALA A O 1
ATOM 833 N N . LEU A 1 109 ? -2.939 -4.081 12.234 1.00 95.38 109 LEU A N 1
ATOM 834 C CA . LEU A 1 109 ? -4.054 -3.197 11.868 1.00 95.38 109 LEU A CA 1
ATOM 835 C C . LEU A 1 109 ? -5.304 -3.971 11.428 1.00 95.38 109 LEU A C 1
ATOM 837 O O . LEU A 1 109 ? -6.420 -3.492 11.628 1.00 95.38 109 LEU A O 1
ATOM 841 N N . LYS A 1 110 ? -5.142 -5.184 10.887 1.00 95.38 110 LYS A N 1
ATOM 842 C CA . LYS A 1 110 ? -6.250 -6.078 10.520 1.00 95.38 110 LYS A CA 1
ATOM 843 C C . LYS A 1 110 ? -7.226 -6.327 11.672 1.00 95.38 110 LYS A C 1
ATOM 845 O O . LYS A 1 110 ? -8.424 -6.433 11.423 1.00 95.38 110 LYS A O 1
ATOM 850 N N . GLN A 1 111 ? -6.729 -6.404 12.907 1.00 93.81 111 GLN A N 1
ATOM 851 C CA . GLN A 1 111 ? -7.548 -6.672 14.095 1.00 93.81 111 GLN A CA 1
ATOM 852 C C . GLN A 1 111 ? -8.394 -5.461 14.509 1.00 93.81 111 GLN A C 1
ATOM 854 O O . GLN A 1 111 ? -9.475 -5.626 15.067 1.00 93.81 111 GLN A O 1
ATOM 859 N N . PHE A 1 112 ? -7.934 -4.251 14.188 1.00 92.25 112 PHE A N 1
ATOM 860 C CA . PHE A 1 112 ? -8.588 -2.998 14.566 1.00 92.25 112 PHE A CA 1
ATOM 861 C C . PHE A 1 112 ? -9.487 -2.443 13.463 1.00 92.25 112 PHE A C 1
ATOM 863 O O . PHE A 1 112 ? -10.553 -1.891 13.729 1.00 92.25 112 PHE A O 1
ATOM 870 N N . ASN A 1 113 ? -9.047 -2.544 12.206 1.00 92.31 113 ASN A N 1
ATOM 871 C CA . ASN A 1 113 ? -9.737 -1.948 11.071 1.00 92.31 113 ASN A CA 1
ATOM 872 C C . ASN A 1 113 ? -9.480 -2.723 9.766 1.00 92.31 113 ASN A C 1
ATOM 874 O O . ASN A 1 113 ? -8.577 -2.407 8.986 1.00 92.31 113 ASN A O 1
ATOM 878 N N . GLY A 1 114 ? -10.343 -3.703 9.485 1.00 92.94 114 GLY A N 1
ATOM 879 C CA . GLY A 1 114 ? -10.265 -4.525 8.270 1.00 92.94 114 GLY A CA 1
ATOM 880 C C . GLY A 1 114 ? -10.418 -3.745 6.953 1.00 92.94 114 GLY A C 1
ATOM 881 O O . GLY A 1 114 ? -9.836 -4.128 5.936 1.00 92.94 114 GLY A O 1
ATOM 882 N N . ALA A 1 115 ? -11.144 -2.620 6.955 1.00 94.12 115 ALA A N 1
ATOM 883 C CA . ALA A 1 115 ? -11.291 -1.778 5.766 1.00 94.12 115 ALA A CA 1
ATOM 884 C C . ALA A 1 115 ? -9.977 -1.055 5.423 1.00 94.12 115 ALA A C 1
ATOM 886 O O . ALA A 1 115 ? -9.525 -1.100 4.276 1.00 94.12 115 ALA A O 1
ATOM 887 N N . LYS A 1 116 ? -9.325 -0.445 6.424 1.00 94.69 116 LYS A N 1
ATOM 888 C CA . LYS A 1 116 ? -8.003 0.179 6.252 1.00 94.69 116 LYS A CA 1
ATOM 889 C C . LYS A 1 116 ? -6.936 -0.852 5.893 1.00 94.69 116 LYS A C 1
ATOM 891 O O . LYS A 1 116 ? -6.161 -0.598 4.975 1.00 94.69 116 LYS A O 1
ATOM 896 N N . TYR A 1 117 ? -6.955 -2.028 6.525 1.00 96.75 117 TYR A N 1
ATOM 897 C CA . TYR A 1 117 ? -6.082 -3.147 6.156 1.00 96.75 117 TYR A CA 1
ATOM 898 C C . TYR A 1 117 ? -6.184 -3.486 4.667 1.00 96.75 117 TYR A C 1
ATOM 900 O O . TYR A 1 117 ? -5.178 -3.485 3.966 1.00 96.75 117 TYR A O 1
ATOM 908 N N . THR A 1 118 ? -7.400 -3.712 4.163 1.00 97.44 118 THR A N 1
ATOM 909 C CA . THR A 1 118 ? -7.621 -4.107 2.763 1.00 97.44 118 THR A CA 1
ATOM 910 C C . THR A 1 118 ? -7.098 -3.047 1.792 1.00 97.44 118 THR A C 1
ATOM 912 O O . THR A 1 118 ? -6.426 -3.372 0.812 1.00 97.44 118 THR A O 1
ATOM 915 N N . ARG A 1 119 ? -7.341 -1.763 2.090 1.00 97.25 119 ARG A N 1
ATOM 916 C CA . ARG A 1 119 ? -6.833 -0.641 1.288 1.00 97.25 119 ARG A CA 1
ATOM 917 C C . ARG A 1 119 ? -5.304 -0.590 1.279 1.00 97.25 119 ARG A C 1
ATOM 919 O O . ARG A 1 119 ? -4.708 -0.492 0.209 1.00 97.25 119 ARG A O 1
ATOM 926 N N . TYR A 1 120 ? -4.675 -0.652 2.451 1.00 97.25 120 TYR A N 1
ATOM 927 C CA . TYR A 1 120 ? -3.219 -0.570 2.560 1.00 97.25 120 TYR A CA 1
ATOM 928 C C . TYR A 1 120 ? -2.517 -1.800 2.002 1.00 97.25 120 TYR A C 1
ATOM 930 O O . TYR A 1 120 ? -1.476 -1.646 1.374 1.00 97.25 120 TYR A O 1
ATOM 938 N N . LYS A 1 121 ? -3.109 -2.991 2.123 1.00 96.88 121 LYS A N 1
ATOM 939 C CA . LYS A 1 121 ? -2.603 -4.208 1.485 1.00 96.88 121 LYS A CA 1
ATOM 940 C C . LYS A 1 121 ? -2.592 -4.082 -0.036 1.00 96.88 121 LYS A C 1
ATOM 942 O O . LYS A 1 121 ? -1.560 -4.308 -0.656 1.00 96.88 121 LYS A O 1
ATOM 947 N N . ALA A 1 122 ? -3.697 -3.631 -0.631 1.00 97.75 122 ALA A N 1
ATOM 948 C CA . ALA A 1 122 ? -3.772 -3.428 -2.075 1.00 97.75 122 ALA A CA 1
ATOM 949 C C . ALA A 1 122 ? -2.747 -2.395 -2.576 1.00 97.75 122 ALA A C 1
ATOM 951 O O . ALA A 1 122 ? -2.139 -2.574 -3.635 1.00 97.75 122 ALA A O 1
ATOM 952 N N . GLU A 1 123 ? -2.534 -1.317 -1.815 1.00 96.38 123 GLU A N 1
ATOM 953 C CA . GLU A 1 123 ? -1.520 -0.315 -2.139 1.00 96.38 123 GLU A CA 1
ATOM 954 C C . GLU A 1 123 ? -0.096 -0.866 -1.993 1.00 96.38 123 GLU A C 1
ATOM 956 O O . GLU A 1 123 ? 0.729 -0.645 -2.881 1.00 96.38 123 GLU A O 1
ATOM 961 N N . PHE A 1 124 ? 0.168 -1.627 -0.930 1.00 95.62 124 PHE A N 1
ATOM 962 C CA . PHE A 1 124 ? 1.441 -2.302 -0.695 1.00 95.62 124 PHE A CA 1
ATOM 963 C C . PHE A 1 124 ? 1.780 -3.243 -1.852 1.00 95.62 124 PHE A C 1
ATOM 965 O O . PHE A 1 124 ? 2.846 -3.123 -2.452 1.00 95.62 124 PHE A O 1
ATOM 972 N N . ASP A 1 125 ? 0.841 -4.108 -2.238 1.00 95.50 125 ASP A N 1
ATOM 973 C CA . ASP A 1 125 ? 1.027 -5.063 -3.331 1.00 95.50 125 ASP A CA 1
ATOM 974 C C . ASP A 1 125 ? 1.239 -4.347 -4.671 1.00 95.50 125 ASP A C 1
ATOM 976 O O . ASP A 1 125 ? 2.016 -4.800 -5.513 1.00 95.50 125 ASP A O 1
ATOM 980 N N . ARG A 1 126 ? 0.577 -3.202 -4.888 1.00 96.19 126 ARG A N 1
ATOM 981 C CA . ARG A 1 126 ? 0.801 -2.374 -6.078 1.00 96.19 126 ARG A CA 1
ATOM 982 C C . ARG A 1 126 ? 2.225 -1.829 -6.109 1.00 96.19 126 ARG A C 1
ATOM 984 O O . ARG A 1 126 ? 2.882 -1.967 -7.138 1.00 96.19 126 ARG A O 1
ATOM 991 N N . ILE A 1 127 ? 2.693 -1.240 -5.005 1.00 94.44 127 ILE A N 1
ATOM 992 C CA . ILE A 1 127 ? 4.059 -0.710 -4.890 1.00 94.44 127 ILE A CA 1
ATOM 993 C C . ILE A 1 127 ? 5.070 -1.840 -5.091 1.00 94.44 127 ILE A C 1
ATOM 995 O O . ILE A 1 127 ? 5.997 -1.671 -5.878 1.00 94.44 127 ILE A O 1
ATOM 999 N N . ALA A 1 128 ? 4.851 -3.000 -4.469 1.00 91.75 128 ALA A N 1
ATOM 1000 C CA . ALA A 1 128 ? 5.709 -4.173 -4.600 1.00 91.75 128 ALA A CA 1
ATOM 1001 C C . ALA A 1 128 ? 5.805 -4.663 -6.052 1.00 91.75 128 ALA A C 1
ATOM 1003 O O . ALA A 1 128 ? 6.912 -4.849 -6.546 1.00 91.75 128 ALA A O 1
ATOM 1004 N N . ARG A 1 129 ? 4.678 -4.787 -6.771 1.00 93.94 129 ARG A N 1
ATOM 1005 C CA . ARG A 1 129 ? 4.673 -5.173 -8.196 1.00 93.94 129 ARG A CA 1
ATOM 1006 C C . ARG A 1 129 ? 5.412 -4.170 -9.079 1.00 93.94 129 ARG A C 1
ATOM 1008 O O . ARG A 1 129 ? 6.195 -4.562 -9.938 1.00 93.94 129 ARG A O 1
ATOM 1015 N N . THR A 1 130 ? 5.170 -2.873 -8.890 1.00 90.88 130 THR A N 1
ATOM 1016 C CA . THR A 1 130 ? 5.871 -1.842 -9.677 1.00 90.88 130 THR A CA 1
ATOM 1017 C C . THR A 1 130 ? 7.355 -1.769 -9.321 1.00 90.88 130 THR A C 1
ATOM 1019 O O . THR A 1 130 ? 8.197 -1.571 -10.191 1.00 90.88 130 THR A O 1
ATOM 1022 N N . GLY A 1 131 ? 7.685 -1.985 -8.047 1.00 89.88 131 GLY A N 1
ATOM 1023 C CA . GLY A 1 131 ? 9.047 -2.028 -7.541 1.00 89.88 131 GLY A CA 1
ATOM 1024 C C . GLY A 1 131 ? 9.821 -3.215 -8.081 1.00 89.88 131 GLY A C 1
ATOM 1025 O O . GLY A 1 131 ? 10.941 -3.040 -8.537 1.00 89.88 131 GLY A O 1
ATOM 1026 N N . SER A 1 132 ? 9.222 -4.406 -8.100 1.00 89.81 132 SER A N 1
ATOM 1027 C CA . SER A 1 132 ? 9.867 -5.606 -8.637 1.00 89.81 132 SER A CA 1
ATOM 1028 C C . SER A 1 132 ? 10.159 -5.476 -10.130 1.00 89.81 132 SER A C 1
ATOM 1030 O O . SER A 1 132 ? 11.221 -5.898 -10.571 1.00 89.81 132 SER A O 1
ATOM 1032 N N . GLN A 1 133 ? 9.259 -4.852 -10.900 1.00 91.56 133 GLN A N 1
ATOM 1033 C CA . GLN A 1 133 ? 9.499 -4.564 -12.319 1.00 91.56 133 GLN A CA 1
ATOM 1034 C C . GLN A 1 133 ? 10.688 -3.619 -12.512 1.00 91.56 133 GLN A C 1
ATOM 1036 O O . GLN A 1 133 ? 11.548 -3.891 -13.343 1.00 91.56 133 GLN A O 1
ATOM 1041 N N . TYR A 1 134 ? 10.770 -2.549 -11.716 1.00 91.25 134 TYR A N 1
ATOM 1042 C CA . TYR A 1 134 ? 11.919 -1.644 -11.731 1.00 91.25 134 TYR A CA 1
ATOM 1043 C C . TYR A 1 134 ? 13.214 -2.359 -11.318 1.00 91.25 134 TYR A C 1
ATOM 1045 O O . TYR A 1 134 ? 14.203 -2.299 -12.038 1.00 91.25 134 TYR A O 1
ATOM 1053 N N . LEU A 1 135 ? 13.210 -3.080 -10.195 1.00 89.12 135 LEU A N 1
ATOM 1054 C CA . LEU A 1 135 ? 14.393 -3.766 -9.668 1.00 89.12 135 LEU A CA 1
ATOM 1055 C C . LEU A 1 135 ? 14.928 -4.838 -10.626 1.00 89.12 135 LEU A C 1
ATOM 1057 O O . LEU A 1 135 ? 16.138 -5.036 -10.683 1.00 89.12 135 LEU A O 1
ATOM 1061 N N . ALA A 1 136 ? 14.056 -5.486 -11.405 1.00 92.00 136 ALA A N 1
ATOM 1062 C CA . ALA A 1 136 ? 14.458 -6.457 -12.421 1.00 92.00 136 ALA A CA 1
ATOM 1063 C C . ALA A 1 136 ? 15.290 -5.835 -13.557 1.00 92.00 136 ALA A C 1
ATOM 1065 O O . ALA A 1 136 ? 16.121 -6.524 -14.143 1.00 92.00 136 ALA A O 1
ATOM 1066 N N . VAL A 1 137 ? 15.087 -4.547 -13.860 1.00 93.38 137 VAL A N 1
ATOM 1067 C CA . VAL A 1 137 ? 15.796 -3.835 -14.939 1.00 93.38 137 VAL A CA 1
ATOM 1068 C C . VAL A 1 137 ? 16.804 -2.803 -14.432 1.00 93.38 137 VAL A C 1
ATOM 1070 O O . VAL A 1 137 ? 17.606 -2.314 -15.218 1.00 93.38 137 VAL A O 1
ATOM 1073 N N . ALA A 1 138 ? 16.810 -2.490 -13.133 1.00 88.06 138 ALA A N 1
ATOM 1074 C CA . ALA A 1 138 ? 17.607 -1.413 -12.539 1.00 88.06 138 ALA A CA 1
ATOM 1075 C C . ALA A 1 138 ? 19.119 -1.533 -12.809 1.00 88.06 138 ALA A C 1
ATOM 1077 O O . ALA A 1 138 ? 19.804 -0.521 -12.920 1.00 88.06 138 ALA A O 1
ATOM 1078 N N . ASN A 1 139 ? 19.638 -2.755 -12.957 1.00 89.56 139 ASN A N 1
ATOM 1079 C CA . ASN A 1 139 ? 21.055 -2.997 -13.257 1.00 89.56 139 ASN A CA 1
ATOM 1080 C C . ASN A 1 139 ? 21.400 -2.880 -14.756 1.00 89.56 139 ASN A C 1
ATOM 1082 O O . ASN A 1 139 ? 22.574 -2.895 -15.107 1.00 89.56 139 ASN A O 1
ATOM 1086 N N . GLY A 1 140 ? 20.397 -2.811 -15.637 1.00 89.06 140 GLY A N 1
ATOM 1087 C CA . GLY A 1 140 ? 20.558 -2.753 -17.095 1.00 89.06 140 GLY A CA 1
ATOM 1088 C C . GLY A 1 140 ? 20.166 -1.413 -17.726 1.00 89.06 140 GLY A C 1
ATOM 1089 O O . GLY A 1 140 ? 20.126 -1.320 -18.950 1.00 89.06 140 GLY A O 1
ATOM 1090 N N . ILE A 1 141 ? 19.846 -0.395 -16.920 1.00 91.88 141 ILE A N 1
ATOM 1091 C CA . ILE A 1 141 ? 19.448 0.950 -17.371 1.00 91.88 141 ILE A CA 1
ATOM 1092 C C . ILE A 1 141 ? 20.457 2.015 -16.917 1.00 91.88 141 ILE A C 1
ATOM 1094 O O . ILE A 1 141 ? 21.265 1.762 -16.025 1.00 91.88 141 ILE A O 1
ATOM 1098 N N . SER A 1 142 ? 20.416 3.203 -17.534 1.00 91.62 142 SER A N 1
ATOM 1099 C CA . SER A 1 142 ? 21.315 4.312 -17.191 1.00 91.62 142 SER A CA 1
ATOM 1100 C C . SER A 1 142 ? 21.092 4.837 -15.767 1.00 91.62 142 SER A C 1
ATOM 1102 O O . SER A 1 142 ? 19.987 4.764 -15.219 1.00 91.62 142 SER A O 1
ATOM 1104 N N . GLU A 1 143 ? 22.152 5.397 -15.180 1.00 92.12 143 GLU A N 1
ATOM 1105 C CA . GLU A 1 143 ? 22.137 5.981 -13.834 1.00 92.12 143 GLU A CA 1
ATOM 1106 C C . GLU A 1 143 ? 21.101 7.108 -13.708 1.00 92.12 143 GLU A C 1
ATOM 1108 O O . GLU A 1 143 ? 20.292 7.069 -12.788 1.00 92.12 143 GLU A O 1
ATOM 1113 N N . ASP A 1 144 ? 20.989 7.988 -14.710 1.00 92.00 144 ASP A N 1
ATOM 1114 C CA . ASP A 1 144 ? 19.985 9.065 -14.749 1.00 92.00 144 ASP A CA 1
ATOM 1115 C C . ASP A 1 144 ? 18.540 8.567 -14.536 1.00 92.00 144 ASP A C 1
ATOM 1117 O O . ASP A 1 144 ? 17.728 9.213 -13.868 1.00 92.00 144 ASP A O 1
ATOM 1121 N N . ILE A 1 145 ? 18.191 7.397 -15.092 1.00 91.06 145 ILE A N 1
ATOM 1122 C CA . ILE A 1 145 ? 16.853 6.809 -14.919 1.00 91.06 145 ILE A CA 1
ATOM 1123 C C . ILE A 1 145 ? 16.712 6.230 -13.508 1.00 91.06 145 ILE A C 1
ATOM 1125 O O . ILE A 1 145 ? 15.669 6.396 -12.866 1.00 91.06 145 ILE A O 1
ATOM 1129 N N . ASN A 1 146 ? 17.749 5.556 -13.011 1.00 92.75 146 ASN A N 1
ATOM 1130 C CA . ASN A 1 146 ? 17.775 5.027 -11.652 1.00 92.75 146 ASN A CA 1
ATOM 1131 C C . ASN A 1 146 ? 17.633 6.145 -10.610 1.00 92.75 146 ASN A C 1
ATOM 1133 O O . ASN A 1 146 ? 16.859 5.986 -9.665 1.00 92.75 146 ASN A O 1
ATOM 1137 N N . ASP A 1 147 ? 18.300 7.277 -10.802 1.00 93.44 147 ASP A N 1
ATOM 1138 C CA . ASP A 1 147 ? 18.256 8.428 -9.897 1.00 93.44 147 ASP A CA 1
ATOM 1139 C C . ASP A 1 147 ? 16.885 9.096 -9.861 1.00 93.44 147 ASP A C 1
ATOM 1141 O O . ASP A 1 147 ? 16.468 9.622 -8.829 1.00 93.44 147 ASP A O 1
ATOM 1145 N N . LEU A 1 148 ? 16.119 8.996 -10.947 1.00 92.12 148 LEU A N 1
ATOM 1146 C CA . LEU A 1 148 ? 14.747 9.483 -10.982 1.00 92.12 148 LEU A CA 1
ATOM 1147 C C . LEU A 1 148 ? 13.758 8.505 -10.325 1.00 92.12 148 LEU A C 1
ATOM 1149 O O . LEU A 1 148 ? 12.857 8.906 -9.581 1.00 92.12 148 LEU A O 1
ATOM 1153 N N . VAL A 1 149 ? 13.878 7.208 -10.620 1.00 92.75 149 VAL A N 1
ATOM 1154 C CA . VAL A 1 149 ? 12.862 6.209 -10.248 1.00 92.75 149 VAL A CA 1
ATOM 1155 C C . VAL A 1 149 ? 13.090 5.647 -8.844 1.00 92.75 149 VAL A C 1
ATOM 1157 O O . VAL A 1 149 ? 12.121 5.431 -8.104 1.00 92.75 149 VAL A O 1
ATOM 1160 N N . ARG A 1 150 ? 14.346 5.443 -8.434 1.00 91.62 150 ARG A N 1
ATOM 1161 C CA . ARG A 1 150 ? 14.700 4.868 -7.127 1.00 91.62 150 ARG A CA 1
ATOM 1162 C C . ARG A 1 150 ? 14.130 5.675 -5.959 1.00 91.62 150 ARG A C 1
ATOM 1164 O O . ARG A 1 150 ? 13.478 5.051 -5.114 1.00 91.62 150 ARG A O 1
ATOM 1171 N N . PRO A 1 151 ? 14.276 7.016 -5.891 1.00 94.25 151 PRO A N 1
ATOM 1172 C CA . PRO A 1 151 ? 13.740 7.787 -4.771 1.00 94.25 151 PRO A CA 1
ATOM 1173 C C . PRO A 1 151 ? 12.213 7.749 -4.737 1.00 94.25 151 PRO A C 1
ATOM 1175 O O . PRO A 1 151 ? 11.620 7.641 -3.666 1.00 94.25 151 PRO A O 1
ATOM 1178 N N . LYS A 1 152 ? 11.559 7.749 -5.907 1.00 93.12 152 LYS A N 1
ATOM 1179 C CA . LYS A 1 152 ? 10.099 7.637 -6.010 1.00 93.12 152 LYS A CA 1
ATOM 1180 C C . LYS A 1 152 ? 9.591 6.318 -5.435 1.00 93.12 152 LYS A C 1
ATOM 1182 O O . LYS A 1 152 ? 8.626 6.318 -4.670 1.00 93.12 152 LYS A O 1
ATOM 1187 N N . TYR A 1 153 ? 10.235 5.204 -5.779 1.00 92.31 153 TYR A N 1
ATOM 1188 C CA . TYR A 1 153 ? 9.890 3.892 -5.233 1.00 92.31 153 TYR A CA 1
ATOM 1189 C C . TYR A 1 153 ? 10.103 3.835 -3.713 1.00 92.31 153 TYR A C 1
ATOM 1191 O O . TYR A 1 153 ? 9.193 3.452 -2.974 1.00 92.31 153 TYR A O 1
ATOM 1199 N N . GLN A 1 154 ? 11.269 4.278 -3.234 1.00 92.06 154 GLN A N 1
ATOM 1200 C CA . GLN A 1 154 ? 11.594 4.295 -1.804 1.00 92.06 154 GLN A CA 1
ATOM 1201 C C . GLN A 1 154 ? 10.626 5.169 -1.002 1.00 92.06 154 GLN A C 1
ATOM 1203 O O . GLN A 1 154 ? 10.150 4.760 0.062 1.00 92.06 154 GLN A O 1
ATOM 1208 N N . TYR A 1 155 ? 10.294 6.350 -1.524 1.00 94.56 155 TYR A N 1
ATOM 1209 C CA . TYR A 1 155 ? 9.340 7.258 -0.904 1.00 94.56 155 TYR A CA 1
ATOM 1210 C C . TYR A 1 155 ? 7.938 6.656 -0.855 1.00 94.56 155 TYR A C 1
ATOM 1212 O O . TYR A 1 155 ? 7.296 6.718 0.190 1.00 94.56 155 TYR A O 1
ATOM 1220 N N . ALA A 1 156 ? 7.465 6.039 -1.943 1.00 94.31 156 ALA A N 1
ATOM 1221 C CA . ALA A 1 156 ? 6.141 5.421 -1.979 1.00 94.31 156 ALA A CA 1
ATOM 1222 C C . ALA A 1 156 ? 5.987 4.359 -0.882 1.00 94.31 156 ALA A C 1
ATOM 1224 O O . ALA A 1 156 ? 4.998 4.366 -0.145 1.00 94.31 156 ALA A O 1
ATOM 1225 N N . LEU A 1 157 ? 6.991 3.493 -0.733 1.00 93.00 157 LEU A N 1
ATOM 1226 C CA . LEU A 1 157 ? 6.996 2.446 0.283 1.00 93.00 157 LEU A CA 1
ATOM 1227 C C . LEU A 1 157 ? 7.048 3.029 1.701 1.00 93.00 157 LEU A C 1
ATOM 1229 O O . LEU A 1 157 ? 6.244 2.676 2.561 1.00 93.00 157 LEU A O 1
ATOM 1233 N N . THR A 1 158 ? 7.955 3.979 1.922 1.00 94.12 158 THR A N 1
ATOM 1234 C CA . THR A 1 158 ? 8.155 4.633 3.220 1.00 94.12 158 THR A CA 1
ATOM 1235 C C . THR A 1 158 ? 6.916 5.422 3.654 1.00 94.12 158 THR A C 1
ATOM 1237 O O . THR A 1 158 ?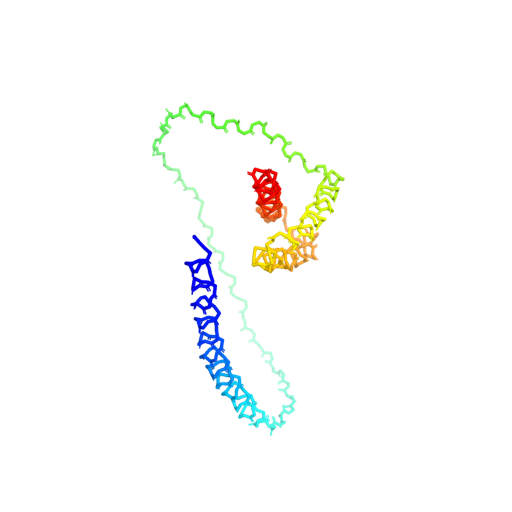 6.471 5.312 4.795 1.00 94.12 158 THR A O 1
ATOM 1240 N N . SER A 1 159 ? 6.313 6.179 2.735 1.00 95.75 159 SER A N 1
ATOM 1241 C CA . SER A 1 159 ? 5.080 6.940 2.952 1.00 95.75 159 SER A CA 1
ATOM 1242 C C . SER A 1 159 ? 3.924 6.030 3.361 1.00 95.75 159 SER A C 1
ATOM 1244 O O . SER A 1 159 ? 3.233 6.315 4.340 1.00 95.75 159 SER A O 1
ATOM 1246 N N . LEU A 1 160 ? 3.740 4.905 2.662 1.00 96.50 160 LEU A N 1
ATOM 1247 C CA . LEU A 1 160 ? 2.713 3.928 3.013 1.00 96.50 160 LEU A CA 1
ATOM 1248 C C . LEU A 1 160 ? 2.930 3.377 4.428 1.00 96.50 160 LEU A C 1
ATOM 1250 O O . LEU A 1 160 ? 1.989 3.347 5.220 1.00 96.50 160 LEU A O 1
ATOM 1254 N N . CYS A 1 161 ? 4.165 3.014 4.768 1.00 95.69 161 CYS A N 1
ATOM 1255 C CA . CYS A 1 161 ? 4.498 2.509 6.096 1.00 95.69 161 CYS A CA 1
ATOM 1256 C C . CYS A 1 161 ? 4.223 3.524 7.209 1.00 95.69 161 CYS A C 1
ATOM 1258 O O . CYS A 1 161 ? 3.670 3.162 8.244 1.00 95.69 161 CYS A O 1
ATOM 1260 N N . TYR A 1 162 ? 4.509 4.809 6.987 1.00 96.25 162 TYR A N 1
ATOM 1261 C CA . TYR A 1 162 ? 4.145 5.848 7.951 1.00 96.25 162 TYR A CA 1
ATOM 1262 C C . TYR A 1 162 ? 2.635 5.970 8.151 1.00 96.25 162 TYR A C 1
ATOM 1264 O O . TYR A 1 162 ? 2.184 6.117 9.286 1.00 96.25 162 TYR A O 1
ATOM 1272 N N . ARG A 1 163 ? 1.841 5.876 7.079 1.00 96.50 163 ARG A N 1
ATOM 1273 C CA . ARG A 1 163 ? 0.375 5.921 7.188 1.00 96.50 163 ARG A CA 1
ATOM 1274 C C . ARG A 1 163 ? -0.175 4.730 7.969 1.00 96.50 163 ARG A C 1
ATOM 1276 O O . ARG A 1 163 ? -1.028 4.928 8.827 1.00 96.50 163 ARG A O 1
ATOM 1283 N N . ILE A 1 164 ? 0.341 3.527 7.708 1.00 96.75 164 ILE A N 1
ATOM 1284 C CA . ILE A 1 164 ? -0.031 2.307 8.442 1.00 96.75 164 ILE A CA 1
ATOM 1285 C C . ILE A 1 164 ? 0.269 2.478 9.930 1.00 96.75 164 ILE A C 1
ATOM 1287 O O . ILE A 1 164 ? -0.626 2.291 10.751 1.00 96.75 164 ILE A O 1
ATOM 1291 N N . LYS A 1 165 ? 1.497 2.891 10.264 1.00 95.88 165 LYS A N 1
ATOM 1292 C CA . LYS A 1 165 ? 1.924 3.109 11.646 1.00 95.88 165 LYS A CA 1
ATOM 1293 C C . LYS A 1 165 ? 1.024 4.110 12.364 1.00 95.88 165 LYS A C 1
ATOM 1295 O O . LYS A 1 165 ? 0.523 3.812 13.439 1.00 95.88 165 LYS A O 1
ATOM 1300 N N . ASN A 1 166 ? 0.781 5.270 11.755 1.00 96.62 166 ASN A N 1
ATOM 1301 C CA . ASN A 1 166 ? -0.039 6.317 12.363 1.00 96.62 166 ASN A CA 1
ATOM 1302 C C . ASN A 1 166 ? -1.478 5.850 12.608 1.00 96.62 166 ASN A C 1
ATOM 1304 O O . ASN A 1 166 ? -2.040 6.109 13.669 1.00 96.62 166 ASN A O 1
ATOM 1308 N N . ASP A 1 167 ? -2.065 5.143 11.645 1.00 96.44 167 ASP A N 1
ATOM 1309 C CA . ASP A 1 167 ? -3.423 4.626 11.778 1.00 96.44 167 ASP A CA 1
ATOM 1310 C C . ASP A 1 167 ? -3.540 3.517 12.820 1.00 96.44 167 ASP A C 1
ATOM 1312 O O . ASP A 1 167 ? -4.538 3.466 13.538 1.00 96.44 167 ASP A O 1
ATOM 1316 N N . LEU A 1 168 ? -2.533 2.648 12.915 1.00 96.06 168 LEU A N 1
ATOM 1317 C CA . LEU A 1 168 ? -2.457 1.637 13.961 1.00 96.06 168 LEU A CA 1
ATOM 1318 C C . LEU A 1 168 ? -2.315 2.293 15.336 1.00 96.06 168 LEU A C 1
ATOM 1320 O O . LEU A 1 168 ? -3.074 1.957 16.239 1.00 96.06 168 LEU A O 1
ATOM 1324 N N . SER A 1 169 ? -1.405 3.261 15.487 1.00 95.94 169 SER A N 1
ATOM 1325 C CA . SER A 1 169 ? -1.232 4.013 16.733 1.00 95.94 169 SER A CA 1
ATOM 1326 C C . SER A 1 169 ? -2.526 4.697 17.161 1.00 95.94 169 SER A C 1
ATOM 1328 O O . SER A 1 169 ? -2.920 4.584 18.316 1.00 95.94 169 SER A O 1
ATOM 1330 N N . LEU A 1 170 ? -3.226 5.358 16.236 1.00 95.44 170 LEU A N 1
ATOM 1331 C CA . LEU A 1 170 ? -4.499 6.010 16.537 1.00 95.44 170 LEU A CA 1
ATOM 1332 C C . LEU A 1 170 ? -5.581 4.996 16.935 1.00 95.44 170 LEU A C 1
ATOM 1334 O O . LEU A 1 170 ? -6.355 5.252 17.852 1.00 95.44 170 LEU A O 1
ATOM 1338 N N . ALA A 1 171 ? -5.638 3.842 16.268 1.00 93.31 171 ALA A N 1
ATOM 1339 C CA . ALA A 1 171 ? -6.574 2.784 16.631 1.00 93.31 171 ALA A CA 1
ATOM 1340 C C . ALA A 1 171 ? -6.303 2.221 18.036 1.00 93.31 171 ALA A C 1
ATOM 1342 O O . ALA A 1 171 ? -7.253 1.977 18.775 1.00 93.31 171 ALA A O 1
ATOM 1343 N N . LEU A 1 172 ? -5.028 2.063 18.406 1.00 93.06 172 LEU A N 1
ATOM 1344 C CA . LEU A 1 172 ? -4.609 1.620 19.737 1.00 93.06 172 LEU A CA 1
ATOM 1345 C C . LEU A 1 172 ? -4.945 2.654 20.819 1.00 93.06 172 LEU A C 1
ATOM 1347 O O . LEU A 1 172 ? -5.498 2.287 21.849 1.00 93.06 172 LEU A O 1
ATOM 1351 N N . ILE A 1 173 ? -4.671 3.939 20.575 1.00 94.75 173 ILE A N 1
ATOM 1352 C CA . ILE A 1 173 ? -4.996 5.029 21.512 1.00 94.75 173 ILE A CA 1
ATOM 1353 C C . ILE A 1 173 ? -6.505 5.071 21.778 1.00 94.75 173 ILE A C 1
ATOM 1355 O O . ILE A 1 173 ? -6.934 4.987 22.924 1.00 94.75 173 ILE A O 1
ATOM 1359 N N . ASN A 1 174 ? -7.317 5.055 20.717 1.00 92.50 174 ASN A N 1
ATOM 1360 C CA . ASN A 1 174 ? -8.777 5.070 20.841 1.00 92.50 174 ASN A CA 1
ATOM 1361 C C . ASN A 1 174 ? -9.345 3.835 21.563 1.00 92.50 174 ASN A C 1
ATOM 1363 O O . ASN A 1 174 ? -10.474 3.878 22.044 1.00 92.50 174 ASN A O 1
ATOM 1367 N N . GLN A 1 175 ? -8.612 2.718 21.596 1.00 87.81 175 GLN A N 1
ATOM 1368 C CA . GLN A 1 175 ? -9.019 1.538 22.356 1.00 87.81 175 GLN A CA 1
ATOM 1369 C C . GLN A 1 175 ? -8.808 1.736 23.861 1.00 87.81 175 GLN A C 1
ATOM 1371 O O . GLN A 1 175 ? -9.632 1.266 24.643 1.00 87.81 175 GLN A O 1
ATOM 1376 N N . VAL A 1 176 ? -7.726 2.415 24.255 1.00 89.88 176 VAL A N 1
ATOM 1377 C CA . VAL A 1 176 ? -7.425 2.725 25.660 1.00 89.88 176 VAL A CA 1
ATOM 1378 C C . VAL A 1 176 ? -8.391 3.779 26.196 1.00 89.88 176 VAL A C 1
ATOM 1380 O O . VAL A 1 176 ? -8.921 3.600 27.282 1.00 89.88 176 VAL A O 1
ATOM 1383 N N . ASP A 1 177 ? -8.701 4.813 25.410 1.00 86.25 177 ASP A N 1
ATOM 1384 C CA . ASP A 1 177 ? -9.633 5.882 25.813 1.00 86.25 177 ASP A CA 1
ATOM 1385 C C . ASP A 1 177 ? -11.100 5.416 25.926 1.00 86.25 177 ASP A C 1
ATOM 1387 O O . ASP A 1 177 ? -11.950 6.132 26.453 1.00 86.25 177 ASP A O 1
ATOM 1391 N N . ALA A 1 178 ? -11.423 4.236 25.388 1.00 71.69 178 ALA A N 1
ATOM 1392 C CA . ALA A 1 178 ? -12.755 3.638 25.461 1.00 71.69 178 ALA A CA 1
ATOM 1393 C C . ALA A 1 178 ? -12.974 2.757 26.712 1.00 71.69 178 ALA A C 1
ATOM 1395 O O . ALA A 1 178 ? -14.067 2.193 26.848 1.00 71.69 178 ALA A O 1
ATOM 1396 N N . GLN A 1 179 ? -11.961 2.606 27.577 1.00 51.97 179 GLN A N 1
ATOM 1397 C CA . GLN A 1 179 ? -12.048 1.943 28.888 1.00 51.97 179 GLN A CA 1
ATOM 1398 C C . GLN A 1 179 ? -12.303 2.950 30.009 1.00 51.97 179 GLN A C 1
ATOM 1400 O O . GLN A 1 179 ? -13.064 2.574 30.930 1.00 51.97 179 GLN A O 1
#

InterPro domains:
  IPR059822 YuaE domain [PF27278] (96-167)

Radius of gyration: 28.85 Å; chains: 1; bounding box: 60×57×79 Å

Organism: NCBI:txid2029681